Protein AF-V4KEE7-F1 (afdb_monomer_lite)

Sequence (68 aa):
MGDKETGLIGEEEMKKMSYLKAVVGMKMILFGAGRRICLGIGLTMLYLEYYVANMMNEFEWKEVEGDE

pLDDT: mean 70.04, std 19.19, range [32.88, 95.38]

Secondary structure (DSSP, 8-state):
----------HHHHHHHHHH-TTTSSS--TT--GGG--TTHHHHHHHHHHHHHHHHHHS-----TT--

Structure (mmCIF, N/CA/C/O backbone):
data_AF-V4KEE7-F1
#
_entry.id   AF-V4KEE7-F1
#
loop_
_atom_site.group_PDB
_atom_site.id
_atom_site.type_symbol
_atom_site.label_atom_id
_atom_site.label_alt_id
_atom_site.label_comp_id
_atom_site.label_asym_id
_atom_site.label_entity_id
_atom_site.label_seq_id
_atom_site.pdbx_PDB_ins_code
_atom_site.Cartn_x
_atom_site.Cartn_y
_atom_site.Cartn_z
_atom_site.occupancy
_atom_site.B_iso_or_equiv
_atom_site.auth_seq_id
_atom_site.auth_comp_id
_atom_site.auth_asym_id
_atom_site.auth_atom_id
_atom_site.pdbx_PDB_model_num
ATOM 1 N N . MET A 1 1 ? -7.837 -9.621 -41.349 1.00 32.88 1 MET A N 1
ATOM 2 C CA . MET A 1 1 ? -7.232 -9.805 -40.018 1.00 32.88 1 MET A CA 1
ATOM 3 C C . MET A 1 1 ? -7.191 -8.436 -39.374 1.00 32.88 1 MET A C 1
ATOM 5 O O . MET A 1 1 ? -6.443 -7.610 -39.866 1.00 32.88 1 MET A O 1
ATOM 9 N N . GLY A 1 2 ? -8.139 -8.046 -38.520 1.00 38.19 2 GLY A N 1
ATOM 10 C CA . GLY A 1 2 ? -8.282 -8.593 -37.162 1.00 38.19 2 GLY A CA 1
ATOM 11 C C . GLY A 1 2 ? -7.112 -8.019 -36.353 1.00 38.19 2 GLY A C 1
ATOM 12 O O . GLY A 1 2 ? -5.987 -8.378 -36.661 1.00 38.19 2 GLY A O 1
ATOM 13 N N . ASP A 1 3 ? -7.276 -7.007 -35.497 1.00 35.81 3 ASP A N 1
ATOM 14 C CA . ASP A 1 3 ? -8.264 -6.989 -34.417 1.00 35.81 3 ASP A CA 1
ATOM 15 C C . ASP A 1 3 ? -8.884 -5.604 -34.182 1.00 35.81 3 ASP A C 1
ATOM 17 O O . ASP A 1 3 ? -8.218 -4.605 -33.911 1.00 35.81 3 ASP A O 1
ATOM 21 N N . LYS A 1 4 ? -10.212 -5.567 -34.289 1.00 47.84 4 LYS A N 1
ATOM 22 C CA . LYS A 1 4 ? -11.072 -4.471 -33.849 1.00 47.84 4 LYS A CA 1
ATOM 23 C C . LYS A 1 4 ? -11.500 -4.762 -32.406 1.00 47.84 4 LYS A C 1
ATOM 25 O O . LYS A 1 4 ? -12.635 -5.166 -32.217 1.00 47.84 4 LYS A O 1
ATOM 30 N N . GLU A 1 5 ? -10.628 -4.613 -31.409 1.00 44.25 5 GLU A N 1
ATOM 31 C CA . GLU A 1 5 ? -11.021 -4.881 -30.006 1.00 44.25 5 GLU A CA 1
ATOM 32 C C . GLU A 1 5 ? -10.409 -3.958 -28.941 1.00 44.25 5 GLU A C 1
ATOM 34 O O . GLU A 1 5 ? -10.484 -4.251 -27.754 1.00 44.25 5 GLU A O 1
ATOM 39 N N . THR A 1 6 ? -9.910 -2.770 -29.282 1.00 44.00 6 THR A N 1
ATOM 40 C CA . THR A 1 6 ? -9.818 -1.714 -28.253 1.00 44.00 6 THR A CA 1
ATOM 41 C C . THR A 1 6 ? -11.125 -0.944 -28.237 1.00 44.00 6 THR A C 1
ATOM 43 O O . THR A 1 6 ? -11.210 0.199 -28.690 1.00 44.00 6 THR A O 1
ATOM 46 N N . GLY A 1 7 ? -12.169 -1.640 -27.779 1.00 40.88 7 GLY A N 1
ATOM 47 C CA . GLY A 1 7 ? -13.426 -1.027 -27.384 1.00 40.88 7 GLY A CA 1
ATOM 48 C C . GLY A 1 7 ? -13.133 0.118 -26.424 1.00 40.88 7 GLY A C 1
ATOM 49 O O . GLY A 1 7 ? -12.269 0.004 -25.556 1.00 40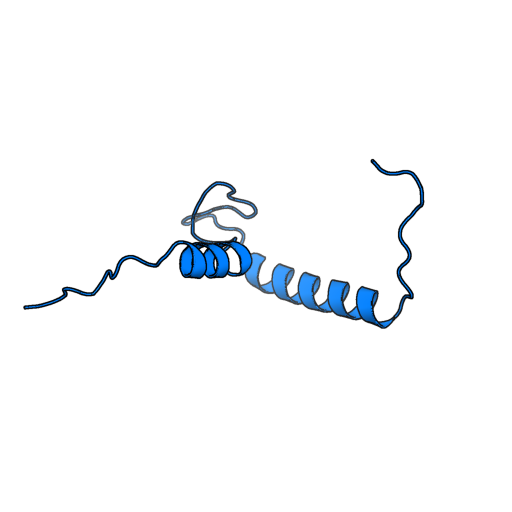.88 7 GLY A O 1
ATOM 50 N N . LEU A 1 8 ? -13.809 1.243 -26.640 1.00 51.53 8 LEU A N 1
ATOM 51 C CA . LEU A 1 8 ? -13.786 2.396 -25.755 1.00 51.53 8 LEU A CA 1
ATOM 52 C C . LEU A 1 8 ? -14.140 1.908 -24.349 1.00 51.53 8 LEU A C 1
ATOM 54 O O . LEU A 1 8 ? -15.298 1.626 -24.051 1.00 51.53 8 LEU A O 1
ATOM 58 N N . ILE A 1 9 ? -13.116 1.749 -23.516 1.00 53.88 9 ILE A N 1
ATOM 59 C CA . ILE A 1 9 ? -13.260 1.447 -22.100 1.00 53.88 9 ILE A CA 1
ATOM 60 C C . ILE A 1 9 ? -13.968 2.672 -21.521 1.00 53.88 9 ILE A C 1
ATOM 62 O O . ILE A 1 9 ? -13.368 3.743 -21.421 1.00 53.88 9 ILE A O 1
ATOM 66 N N . GLY A 1 10 ? -15.274 2.542 -21.267 1.00 49.56 10 GLY A N 1
ATOM 67 C CA . GLY A 1 10 ? -16.107 3.631 -20.762 1.00 49.56 10 GLY A CA 1
ATOM 68 C C . GLY A 1 10 ? -15.510 4.223 -19.486 1.00 49.56 10 GLY A C 1
ATOM 69 O O . GLY A 1 10 ? -14.779 3.544 -18.767 1.00 49.56 10 GLY A O 1
ATOM 70 N N . GLU A 1 11 ? -15.813 5.485 -19.185 1.00 53.62 11 GLU A N 1
ATOM 71 C CA . GLU A 1 11 ? -15.279 6.194 -18.006 1.00 53.62 11 GLU A CA 1
ATOM 72 C C . GLU A 1 11 ? -15.441 5.410 -16.694 1.00 53.62 11 GLU A C 1
ATOM 74 O O . GLU A 1 11 ? -14.635 5.545 -15.777 1.00 53.62 11 GLU A O 1
ATOM 79 N N . GLU A 1 12 ? -16.450 4.549 -16.610 1.00 56.50 12 GLU A N 1
ATOM 80 C CA . GLU A 1 12 ? -16.707 3.671 -15.474 1.00 56.50 12 GLU A CA 1
ATOM 81 C C . GLU A 1 12 ? -15.689 2.522 -15.356 1.00 56.50 12 GLU A C 1
ATOM 83 O O . GLU A 1 12 ? -15.193 2.234 -14.267 1.00 56.50 12 GLU A O 1
ATOM 88 N N . GLU A 1 13 ? -15.289 1.923 -16.477 1.00 55.47 13 GLU A N 1
ATOM 89 C CA . GLU A 1 13 ? -14.193 0.951 -16.532 1.00 55.47 13 GLU A CA 1
ATOM 90 C C . GLU A 1 13 ? -12.828 1.644 -16.370 1.00 55.47 13 GLU A C 1
ATOM 92 O O . GLU A 1 13 ? -11.922 1.092 -15.745 1.00 55.47 13 GLU A O 1
ATOM 97 N N . MET A 1 14 ? -12.696 2.897 -16.828 1.00 48.75 14 MET A N 1
ATOM 98 C CA . MET A 1 14 ? -11.526 3.738 -16.550 1.00 48.75 14 MET A CA 1
ATOM 99 C C . MET A 1 14 ? -11.397 4.041 -15.048 1.00 48.75 14 MET A C 1
ATOM 101 O O . MET A 1 14 ? -10.290 3.986 -14.513 1.00 48.75 14 MET A O 1
ATOM 105 N N . LYS A 1 15 ? -12.514 4.285 -14.348 1.00 55.12 15 LYS A N 1
ATOM 106 C CA . LYS A 1 15 ? -12.553 4.423 -12.885 1.00 55.12 15 LYS A CA 1
ATOM 107 C C . LYS A 1 15 ? -12.186 3.110 -12.193 1.00 55.12 15 LYS A C 1
ATOM 109 O O . LYS A 1 15 ? -11.327 3.110 -11.319 1.00 55.12 15 LYS A O 1
ATOM 114 N N . LYS A 1 16 ? -12.726 1.961 -12.614 1.00 58.59 16 LYS A N 1
ATOM 115 C CA . LYS A 1 16 ? -12.308 0.651 -12.066 1.00 58.59 16 LYS A CA 1
ATOM 116 C C . LYS A 1 16 ? -10.811 0.389 -12.280 1.00 58.59 16 LYS A C 1
ATOM 118 O O . LYS A 1 16 ? -10.129 -0.069 -11.364 1.00 58.59 16 LYS A O 1
ATOM 123 N N . MET A 1 17 ? -10.273 0.762 -13.443 1.00 49.09 17 MET A N 1
ATOM 124 C CA . MET A 1 17 ? -8.836 0.732 -13.730 1.00 49.09 17 MET A CA 1
ATOM 125 C C . MET A 1 17 ? -8.032 1.767 -12.930 1.00 49.09 17 MET A C 1
ATOM 127 O O . MET A 1 17 ? -6.872 1.495 -12.644 1.00 49.09 17 MET A O 1
ATOM 131 N N . SER A 1 18 ? -8.593 2.908 -12.519 1.00 52.41 18 SER A N 1
ATOM 132 C CA . SER A 1 18 ? -7.872 3.870 -11.672 1.00 52.41 18 SER A CA 1
ATOM 133 C C . SER A 1 18 ? -7.725 3.382 -10.231 1.00 52.41 18 SER A C 1
ATOM 135 O O . SER A 1 18 ? -6.666 3.575 -9.641 1.00 52.41 18 SER A O 1
ATOM 137 N N . TYR A 1 19 ? -8.745 2.714 -9.679 1.00 52.59 19 TYR A N 1
ATOM 138 C CA . TYR A 1 19 ? -8.687 2.170 -8.315 1.00 52.59 19 TYR A CA 1
ATOM 139 C C . TYR A 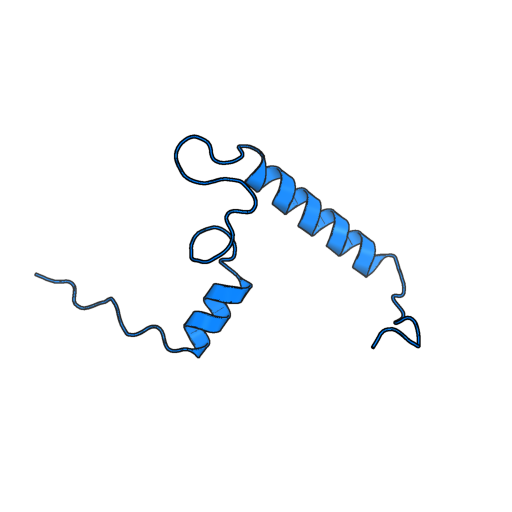1 19 ? -7.845 0.886 -8.217 1.00 52.59 19 TYR A C 1
ATOM 141 O O . TYR A 1 19 ? -7.190 0.680 -7.200 1.00 52.59 19 TYR A O 1
ATOM 149 N N . LEU A 1 20 ? -7.800 0.046 -9.264 1.00 54.84 20 LEU A N 1
ATOM 150 C CA . LEU A 1 20 ? -7.020 -1.206 -9.253 1.00 54.84 20 LEU A CA 1
ATOM 151 C C . LEU A 1 20 ? -5.647 -1.126 -9.943 1.00 54.84 20 LEU A C 1
ATOM 153 O O . LEU A 1 20 ? -4.794 -1.979 -9.706 1.00 54.84 20 LEU A O 1
ATOM 157 N N . LYS A 1 21 ? -5.401 -0.144 -10.820 1.00 51.38 21 LYS A N 1
ATOM 158 C CA . LYS A 1 21 ? -4.198 -0.094 -11.674 1.00 51.38 21 LYS A CA 1
ATOM 159 C C . LYS A 1 21 ? -3.343 1.144 -11.412 1.00 51.38 21 LYS A C 1
ATOM 161 O O . LYS A 1 21 ? -2.821 1.758 -12.337 1.00 51.38 21 LYS A O 1
ATOM 166 N N . ALA A 1 22 ? -3.099 1.447 -10.141 1.00 49.59 22 ALA A N 1
ATOM 167 C CA . ALA A 1 22 ? -2.167 2.501 -9.733 1.00 49.59 22 ALA A CA 1
ATOM 168 C C . ALA A 1 22 ? -0.682 2.209 -10.064 1.00 49.59 22 ALA A C 1
ATOM 170 O O . ALA A 1 22 ? 0.184 3.018 -9.751 1.00 49.59 22 ALA A O 1
ATOM 171 N N . VAL A 1 23 ? -0.350 1.075 -10.698 1.00 52.94 23 VAL A N 1
ATOM 172 C CA . VAL A 1 23 ? 1.054 0.670 -10.913 1.00 52.94 23 VAL A CA 1
ATOM 173 C C . VAL A 1 23 ? 1.528 0.840 -12.364 1.00 52.94 23 VAL A C 1
ATOM 175 O O . VAL A 1 23 ? 2.729 0.963 -12.589 1.00 52.94 23 VAL A O 1
ATOM 178 N N . VAL A 1 24 ? 0.638 0.873 -13.370 1.00 49.97 24 VAL A N 1
ATOM 179 C CA . VAL A 1 24 ? 1.081 0.733 -14.784 1.00 49.97 24 VAL A CA 1
ATOM 180 C C . VAL A 1 24 ? 0.469 1.752 -15.760 1.00 49.97 24 VAL A C 1
ATOM 182 O O . VAL A 1 24 ? 0.758 1.702 -16.952 1.00 49.97 24 VAL A O 1
ATOM 185 N N . GLY A 1 25 ? -0.332 2.722 -15.312 1.00 52.84 25 GLY A N 1
ATOM 186 C CA . GLY A 1 25 ? -0.954 3.662 -16.249 1.00 52.84 25 GLY A CA 1
ATOM 187 C C . GLY A 1 25 ? -1.394 4.987 -15.642 1.00 52.84 25 GLY A C 1
ATOM 188 O O . GLY A 1 25 ? -2.548 5.123 -15.271 1.00 52.84 25 GLY A O 1
ATOM 189 N N . MET A 1 26 ? -0.491 5.971 -15.706 1.00 50.91 26 MET A N 1
ATOM 190 C CA . MET A 1 26 ? -0.706 7.426 -15.597 1.00 50.91 26 MET A CA 1
ATOM 191 C C . MET A 1 26 ? -0.540 8.104 -14.213 1.00 50.91 26 MET A C 1
ATOM 193 O O . MET A 1 26 ? -1.162 7.769 -13.215 1.00 50.91 26 MET A O 1
ATOM 197 N N . LYS A 1 27 ? 0.296 9.157 -14.260 1.00 53.50 27 LYS A N 1
ATOM 198 C CA . LYS A 1 27 ? 0.564 10.286 -13.339 1.00 53.50 27 LYS A CA 1
ATOM 199 C C . LYS A 1 27 ? 1.467 10.118 -12.105 1.00 53.50 27 LYS A C 1
ATOM 201 O O . LYS A 1 27 ? 2.076 11.118 -11.743 1.00 53.50 27 LYS A O 1
ATOM 206 N N . MET A 1 28 ? 1.687 8.932 -11.535 1.00 49.97 28 MET A N 1
ATOM 207 C CA . MET A 1 28 ? 2.707 8.756 -10.477 1.00 49.97 28 MET A CA 1
ATOM 208 C C . MET A 1 28 ? 3.520 7.479 -10.683 1.00 49.97 28 MET A C 1
ATOM 210 O O . MET A 1 28 ? 2.972 6.385 -10.762 1.00 49.97 28 MET A O 1
ATOM 214 N N . ILE A 1 29 ? 4.845 7.614 -10.738 1.00 61.69 29 ILE A N 1
ATOM 215 C CA . ILE A 1 29 ? 5.773 6.481 -10.717 1.00 61.69 29 ILE A CA 1
ATOM 216 C C . ILE A 1 29 ? 6.247 6.312 -9.265 1.00 61.69 29 ILE A C 1
ATOM 218 O O . ILE A 1 29 ? 7.326 6.768 -8.900 1.00 61.69 29 ILE A O 1
ATOM 222 N N . LEU A 1 30 ? 5.410 5.706 -8.416 1.00 65.69 30 LEU A N 1
ATOM 223 C CA . LEU A 1 30 ? 5.662 5.588 -6.967 1.00 65.69 30 LEU A CA 1
ATOM 224 C C . LEU A 1 30 ? 6.844 4.665 -6.627 1.00 65.69 30 LEU A C 1
ATOM 226 O O . LEU A 1 30 ? 7.510 4.851 -5.616 1.00 65.69 30 LEU A O 1
ATOM 230 N N . PHE A 1 31 ? 7.140 3.699 -7.498 1.00 71.56 31 PHE A N 1
ATOM 231 C CA . PHE A 1 31 ? 8.160 2.676 -7.262 1.00 71.56 31 PHE A CA 1
ATOM 232 C C . PHE A 1 31 ? 9.104 2.480 -8.456 1.00 71.56 31 PHE A C 1
ATOM 234 O O . PHE A 1 31 ? 9.676 1.411 -8.656 1.00 71.56 31 PHE A O 1
ATOM 241 N N . GLY A 1 32 ? 9.287 3.515 -9.271 1.00 73.81 32 GLY A N 1
ATOM 242 C CA . GLY A 1 32 ? 10.072 3.424 -10.504 1.00 73.81 32 GLY A CA 1
ATOM 243 C C . GLY A 1 32 ? 9.327 2.730 -11.653 1.00 73.81 32 GLY A C 1
ATOM 244 O O . GLY A 1 32 ? 8.247 2.169 -11.488 1.00 73.81 32 GLY A O 1
ATOM 245 N N . ALA A 1 33 ? 9.904 2.806 -12.851 1.00 77.06 33 ALA A N 1
ATOM 246 C CA . ALA A 1 33 ? 9.376 2.184 -14.062 1.00 77.06 33 ALA A CA 1
ATOM 247 C C . ALA A 1 33 ? 10.527 1.713 -14.968 1.00 77.06 33 ALA A C 1
ATOM 249 O O . ALA A 1 33 ? 11.666 2.174 -14.857 1.00 77.06 33 ALA A O 1
ATOM 250 N N . GLY A 1 34 ? 10.232 0.794 -15.888 1.00 79.31 34 GLY A N 1
ATOM 251 C CA . GLY A 1 34 ? 11.216 0.251 -16.828 1.00 79.31 34 GLY A CA 1
ATOM 252 C C . GLY A 1 34 ? 12.225 -0.698 -16.170 1.00 79.31 34 GLY A C 1
ATOM 253 O O .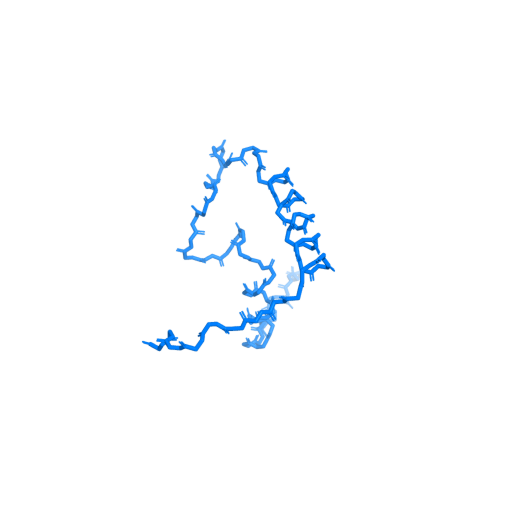 GLY A 1 34 ? 11.935 -1.353 -15.176 1.00 79.31 34 GLY A O 1
ATOM 254 N N . ARG A 1 35 ? 13.442 -0.783 -16.725 1.00 82.38 35 ARG A N 1
ATOM 255 C CA . ARG A 1 35 ? 14.473 -1.760 -16.301 1.00 82.38 35 ARG A CA 1
ATOM 256 C C . ARG A 1 35 ? 15.033 -1.544 -14.885 1.00 82.38 35 ARG A C 1
ATOM 258 O O . ARG A 1 35 ? 15.800 -2.373 -14.414 1.00 82.38 35 ARG A O 1
ATOM 265 N N . ARG A 1 36 ? 14.702 -0.425 -14.235 1.00 85.31 36 ARG A N 1
ATOM 266 C CA . ARG A 1 36 ? 15.100 -0.084 -12.856 1.00 85.31 36 ARG A CA 1
ATOM 267 C C . ARG A 1 36 ? 13.872 0.161 -11.973 1.00 85.31 36 ARG A C 1
ATOM 269 O O . ARG A 1 36 ? 13.893 1.024 -11.102 1.00 85.31 36 ARG A O 1
ATOM 276 N N . ILE A 1 37 ? 12.783 -0.552 -12.247 1.00 84.50 37 ILE A N 1
ATOM 277 C CA . ILE A 1 37 ? 11.627 -0.608 -11.356 1.00 84.50 37 ILE A CA 1
ATOM 278 C C . ILE A 1 37 ? 12.044 -1.203 -10.002 1.00 84.50 37 ILE A C 1
ATOM 280 O O . ILE A 1 37 ? 12.919 -2.071 -9.946 1.00 84.50 37 ILE A O 1
ATOM 284 N N . CYS A 1 38 ? 11.458 -0.717 -8.908 1.00 82.25 38 CYS A N 1
ATOM 285 C CA . CYS A 1 38 ? 11.701 -1.248 -7.574 1.00 82.25 38 CYS A CA 1
ATOM 286 C C . CYS A 1 38 ? 11.383 -2.746 -7.563 1.00 82.25 38 CYS A C 1
ATOM 288 O O . CYS A 1 38 ? 10.251 -3.169 -7.795 1.00 82.25 38 CYS A O 1
ATOM 290 N N . LEU A 1 39 ? 12.399 -3.555 -7.268 1.00 82.12 39 LEU A N 1
ATOM 291 C CA . LEU A 1 39 ? 12.269 -5.010 -7.187 1.00 82.12 39 LEU A CA 1
ATOM 292 C C . LEU A 1 39 ? 11.376 -5.441 -6.012 1.00 82.12 39 LEU A C 1
ATOM 294 O O . LEU A 1 39 ? 10.860 -6.552 -6.002 1.00 82.12 39 LEU A O 1
ATOM 298 N N . GLY A 1 40 ? 11.183 -4.552 -5.033 1.00 85.12 40 GLY A N 1
ATOM 299 C CA . GLY A 1 40 ? 10.399 -4.799 -3.829 1.00 85.12 40 GLY A CA 1
ATOM 300 C C . GLY A 1 40 ? 8.892 -4.604 -3.980 1.00 85.12 40 GLY A C 1
ATOM 301 O O . GLY A 1 40 ? 8.187 -4.913 -3.033 1.00 85.12 40 GLY A O 1
ATOM 302 N N . ILE A 1 41 ? 8.368 -4.138 -5.123 1.00 83.44 41 ILE A N 1
ATOM 303 C CA . ILE A 1 41 ? 6.938 -3.780 -5.255 1.00 83.44 41 ILE A CA 1
ATOM 304 C C . ILE A 1 41 ? 6.013 -4.931 -4.861 1.00 83.44 41 ILE A C 1
ATOM 306 O O . ILE A 1 41 ? 5.100 -4.730 -4.069 1.00 83.44 41 ILE A O 1
ATOM 310 N N . GLY A 1 42 ? 6.254 -6.137 -5.383 1.00 82.75 42 GLY A N 1
ATOM 311 C CA . GLY A 1 42 ? 5.394 -7.285 -5.085 1.00 82.75 42 GLY A CA 1
ATOM 312 C C . GLY A 1 42 ? 5.408 -7.657 -3.602 1.00 82.75 42 GLY A C 1
ATOM 313 O O . GLY A 1 42 ? 4.363 -7.924 -3.020 1.00 82.75 42 GLY A O 1
ATOM 314 N N . LEU A 1 43 ? 6.588 -7.606 -2.977 1.00 87.75 43 LEU A N 1
ATOM 315 C CA . LEU A 1 43 ? 6.741 -7.866 -1.550 1.00 87.75 43 LEU A CA 1
ATOM 316 C C . LEU A 1 43 ? 6.041 -6.780 -0.725 1.00 87.75 43 LEU A C 1
ATOM 318 O O . LEU A 1 43 ? 5.230 -7.085 0.140 1.00 87.75 43 LEU A O 1
ATOM 322 N N . THR A 1 44 ? 6.316 -5.509 -1.014 1.00 87.19 44 THR A N 1
ATOM 323 C CA . THR A 1 44 ? 5.767 -4.375 -0.269 1.00 87.19 44 THR A CA 1
ATOM 324 C C . THR A 1 44 ? 4.247 -4.303 -0.363 1.00 87.19 44 THR A C 1
ATOM 326 O O . THR A 1 44 ? 3.622 -4.008 0.648 1.00 87.19 44 THR A O 1
ATOM 329 N N . MET A 1 45 ? 3.643 -4.613 -1.516 1.00 86.38 45 MET A N 1
ATOM 330 C CA . MET A 1 45 ? 2.180 -4.647 -1.641 1.00 86.38 45 MET A CA 1
ATOM 331 C C . MET A 1 45 ? 1.557 -5.710 -0.733 1.00 86.38 45 MET A C 1
ATOM 333 O O . MET A 1 45 ? 0.644 -5.391 0.018 1.00 86.38 45 MET A O 1
ATOM 337 N N . LEU A 1 46 ? 2.112 -6.927 -0.710 1.00 89.88 46 LEU A N 1
ATOM 338 C CA . LEU A 1 46 ? 1.641 -7.982 0.191 1.00 89.88 46 LEU A CA 1
ATOM 339 C C . LEU A 1 46 ? 1.746 -7.563 1.666 1.00 89.88 46 LEU A C 1
ATOM 341 O O . LEU A 1 46 ? 0.819 -7.778 2.444 1.00 89.88 46 LEU A O 1
ATOM 345 N N . TYR A 1 47 ? 2.867 -6.947 2.054 1.00 93.00 47 TYR A N 1
ATOM 346 C CA . TYR A 1 47 ? 3.052 -6.441 3.416 1.00 93.00 47 TYR A CA 1
ATOM 347 C C . TYR A 1 47 ? 2.073 -5.315 3.756 1.00 93.00 47 TYR A C 1
ATOM 349 O O . TYR A 1 47 ? 1.554 -5.293 4.869 1.00 93.00 47 TYR A O 1
ATOM 357 N N . LEU A 1 48 ? 1.820 -4.393 2.824 1.00 89.94 48 LEU A N 1
ATOM 358 C CA . LEU A 1 48 ? 0.884 -3.288 3.017 1.00 89.94 48 LEU A CA 1
ATOM 359 C C . LEU A 1 48 ? -0.541 -3.817 3.198 1.00 89.94 48 LEU A C 1
ATOM 361 O O . LEU A 1 48 ? -1.203 -3.446 4.161 1.00 89.94 48 LEU A O 1
ATOM 365 N N . GLU A 1 49 ? -0.985 -4.706 2.311 1.00 90.00 49 GLU A N 1
ATOM 366 C CA . GLU A 1 49 ? -2.305 -5.334 2.380 1.00 90.00 49 GLU A CA 1
ATOM 367 C C . GLU A 1 49 ? -2.486 -6.083 3.700 1.00 90.00 49 GLU A C 1
ATOM 369 O O . GLU A 1 49 ? -3.477 -5.869 4.395 1.00 90.00 49 GLU A O 1
ATOM 374 N N . TYR A 1 50 ? -1.501 -6.895 4.091 1.00 94.44 50 TYR A N 1
ATOM 375 C CA . TYR A 1 50 ? -1.531 -7.622 5.357 1.00 94.44 50 TYR A CA 1
ATOM 376 C C . TYR A 1 50 ? -1.571 -6.681 6.567 1.00 94.44 50 TYR A C 1
ATOM 378 O O . TYR A 1 50 ? -2.400 -6.849 7.460 1.00 94.44 50 TYR A O 1
ATOM 386 N N . TYR A 1 51 ? -0.689 -5.680 6.604 1.00 95.00 51 TYR A N 1
ATOM 387 C CA . TYR A 1 51 ? -0.584 -4.770 7.740 1.00 95.00 51 TYR A CA 1
ATOM 388 C C . TYR A 1 51 ? -1.838 -3.910 7.889 1.00 95.00 51 T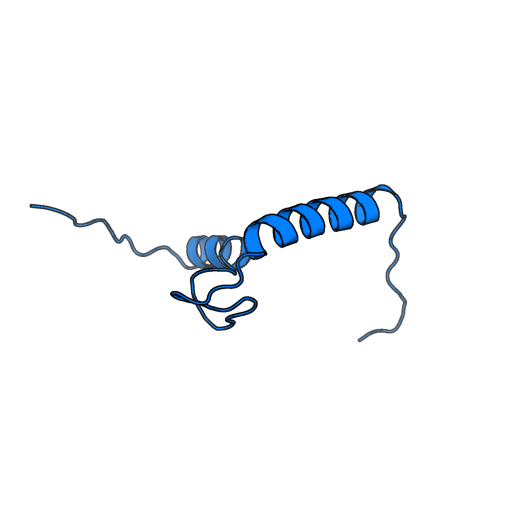YR A C 1
ATOM 390 O O . TYR A 1 51 ? -2.386 -3.818 8.985 1.00 95.00 51 TYR A O 1
ATOM 398 N N . VAL A 1 52 ? -2.328 -3.327 6.791 1.00 94.81 52 VAL A N 1
ATOM 399 C CA . VAL A 1 52 ? -3.554 -2.522 6.789 1.00 94.81 52 VAL A CA 1
ATOM 400 C C . VAL A 1 52 ? -4.756 -3.380 7.166 1.00 94.81 52 VAL A C 1
ATOM 402 O O . VAL A 1 52 ? -5.530 -2.961 8.021 1.00 94.81 52 VAL A O 1
ATOM 405 N N . ALA A 1 53 ? -4.892 -4.590 6.614 1.00 94.44 53 ALA A N 1
ATOM 406 C CA . ALA A 1 53 ? -5.982 -5.493 6.979 1.00 94.44 53 ALA A CA 1
ATOM 407 C C . ALA A 1 53 ? -5.959 -5.845 8.473 1.00 94.44 53 ALA A C 1
ATOM 409 O O . ALA A 1 53 ? -6.998 -5.796 9.130 1.00 94.44 53 ALA A O 1
ATOM 410 N N . ASN A 1 54 ? -4.780 -6.138 9.028 1.00 95.38 54 ASN A N 1
ATOM 411 C CA . ASN A 1 54 ? -4.643 -6.427 10.453 1.00 95.38 54 ASN A CA 1
ATOM 412 C C . ASN A 1 54 ? -5.001 -5.209 11.315 1.00 95.38 54 ASN A C 1
ATOM 414 O O . ASN A 1 54 ? -5.740 -5.329 12.285 1.00 95.38 54 ASN A O 1
ATOM 418 N N . MET A 1 55 ? -4.534 -4.022 10.928 1.00 94.50 55 MET A N 1
ATOM 419 C CA . MET A 1 55 ? -4.809 -2.772 11.637 1.00 94.50 55 MET A CA 1
ATOM 420 C C . MET A 1 55 ?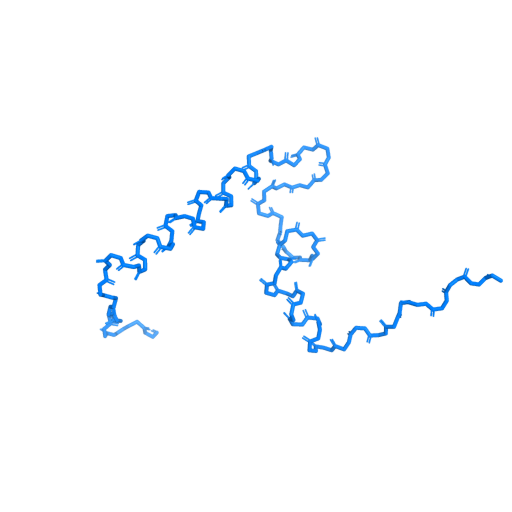 -6.305 -2.420 11.599 1.00 94.50 55 MET A C 1
ATOM 422 O O . MET A 1 55 ? -6.877 -2.011 12.606 1.00 94.50 55 MET A O 1
ATOM 426 N N . MET A 1 56 ? -6.966 -2.618 10.455 1.00 93.50 56 MET A N 1
ATOM 427 C CA . MET A 1 56 ? -8.413 -2.423 10.318 1.00 93.50 56 MET A CA 1
ATOM 428 C C . MET A 1 56 ? -9.225 -3.420 11.146 1.00 93.50 56 MET A C 1
ATOM 430 O O . MET A 1 56 ? -10.302 -3.073 11.617 1.00 93.50 56 MET A O 1
ATOM 434 N N . ASN A 1 57 ? -8.716 -4.638 11.328 1.00 93.50 57 ASN A N 1
ATOM 435 C CA . ASN A 1 57 ? -9.407 -5.693 12.061 1.00 93.50 57 ASN A CA 1
ATOM 436 C C . ASN A 1 57 ? -9.209 -5.613 13.585 1.00 93.50 57 ASN A C 1
ATOM 438 O O . ASN A 1 57 ? -10.121 -5.947 14.336 1.00 93.50 57 ASN A O 1
ATOM 442 N N . GLU A 1 58 ? -8.029 -5.204 14.055 1.00 95.00 58 GLU A N 1
ATOM 443 C CA . GLU A 1 58 ? -7.708 -5.194 15.490 1.00 95.00 58 GLU A CA 1
ATOM 444 C C . GLU A 1 58 ? -8.176 -3.934 16.229 1.00 95.00 58 GLU A C 1
ATOM 446 O O . GLU A 1 58 ? -8.380 -3.984 17.442 1.00 95.00 58 GLU A O 1
ATOM 451 N N . PHE A 1 59 ? -8.355 -2.811 15.529 1.00 91.38 59 PHE A N 1
ATOM 452 C CA . PHE A 1 59 ? -8.667 -1.525 16.154 1.00 91.38 59 PHE A CA 1
ATOM 453 C C . PHE A 1 59 ? -10.065 -1.022 15.790 1.00 91.38 59 PHE A C 1
ATOM 455 O O . PHE A 1 59 ? -10.523 -1.160 14.659 1.00 91.38 59 PHE A O 1
ATOM 462 N N . GLU A 1 60 ? -10.733 -0.381 16.752 1.00 89.44 60 GLU A N 1
ATOM 463 C CA . GLU A 1 60 ? -11.927 0.421 16.486 1.00 89.44 60 GLU A CA 1
ATOM 464 C C . GLU A 1 60 ? -11.481 1.817 16.033 1.00 89.44 60 GLU A C 1
ATOM 466 O O . GLU A 1 60 ? -10.976 2.617 16.823 1.00 89.44 60 GLU A O 1
ATOM 471 N N . TRP A 1 61 ? -11.642 2.099 14.743 1.00 88.50 61 TRP A N 1
ATOM 472 C CA . TRP A 1 61 ? -11.237 3.366 14.143 1.00 88.50 61 TRP A CA 1
ATOM 473 C C . TRP A 1 61 ? -12.313 4.423 14.357 1.00 88.50 61 TRP A C 1
ATOM 475 O O . TRP A 1 61 ? -13.491 4.183 14.089 1.00 88.50 61 TRP A O 1
ATOM 485 N N . LYS A 1 62 ? -11.904 5.600 14.830 1.00 89.19 62 LYS A N 1
ATOM 486 C CA . LYS A 1 62 ? -12.773 6.767 15.002 1.00 89.19 62 LYS A CA 1
ATOM 487 C C . LYS A 1 62 ? -12.132 7.953 14.308 1.00 89.19 62 LYS A C 1
ATOM 489 O O . LYS A 1 62 ? -10.916 8.124 14.367 1.00 89.19 62 LYS A O 1
ATOM 494 N N . GLU A 1 63 ? -12.959 8.732 13.632 1.00 86.94 63 GLU A N 1
ATOM 495 C CA . GLU A 1 63 ? -12.547 10.001 13.050 1.00 86.94 63 GLU A CA 1
ATOM 496 C C . GLU A 1 63 ? -12.223 10.989 14.175 1.00 86.94 63 GLU A C 1
ATOM 498 O O . 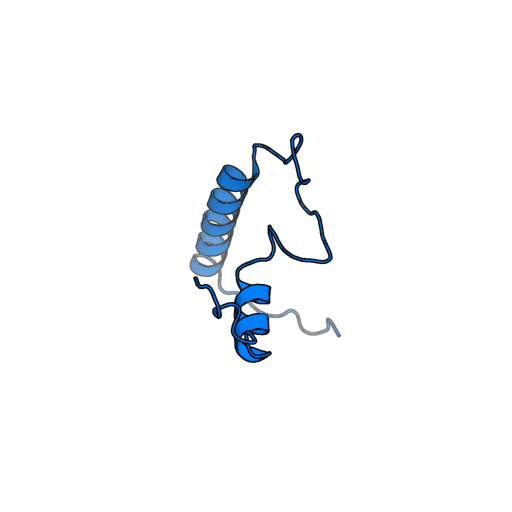GLU A 1 63 ? -12.867 10.982 15.228 1.00 86.94 63 GLU A O 1
ATOM 503 N N . VAL A 1 64 ? -11.189 11.801 13.977 1.00 87.31 64 VAL A N 1
ATOM 504 C CA . VAL A 1 64 ? -10.869 12.883 14.906 1.00 87.31 64 VAL A CA 1
ATOM 505 C C . VAL A 1 64 ? -11.734 14.076 14.515 1.00 87.31 64 VAL A C 1
ATOM 507 O O . VAL A 1 64 ? -11.676 14.534 13.378 1.00 87.31 64 VAL A O 1
ATOM 510 N N . GLU A 1 65 ? -12.555 14.575 15.439 1.00 80.81 65 GLU A N 1
ATOM 511 C CA . GLU A 1 65 ? -13.364 15.771 15.191 1.00 80.81 65 GLU A CA 1
ATOM 512 C C . GLU A 1 65 ? -12.444 16.989 14.982 1.00 80.81 65 GLU A C 1
ATOM 514 O O . GLU A 1 65 ? -11.736 17.393 15.907 1.00 80.81 65 GLU A O 1
ATOM 519 N N . GLY A 1 66 ? -12.464 17.582 13.780 1.00 72.75 66 GLY A N 1
ATOM 520 C CA . GLY A 1 66 ? -11.830 18.879 13.500 1.00 72.75 66 GLY A CA 1
ATOM 521 C C . GLY A 1 66 ? -10.838 18.959 12.333 1.00 72.75 66 GLY A C 1
ATOM 522 O O . GLY A 1 66 ? -10.279 20.036 12.143 1.00 72.75 66 GLY A O 1
ATOM 523 N N . ASP A 1 67 ? -10.625 17.893 11.556 1.00 62.84 67 ASP A N 1
ATOM 524 C CA . ASP A 1 67 ? -9.799 17.942 10.337 1.00 62.84 67 ASP A CA 1
ATOM 525 C C . ASP A 1 67 ? -10.671 18.218 9.086 1.00 62.84 67 ASP A C 1
ATOM 527 O O . ASP A 1 67 ? -11.028 17.301 8.346 1.00 62.84 67 ASP A O 1
ATOM 531 N N . GLU A 1 68 ? -11.015 19.494 8.857 1.00 54.94 68 GLU A N 1
ATOM 532 C CA . GLU A 1 68 ? -11.443 20.038 7.546 1.00 54.94 68 GLU A CA 1
ATOM 533 C C . GLU A 1 68 ? -10.348 20.922 6.928 1.00 54.94 68 GLU A C 1
ATOM 535 O O . GLU A 1 68 ? -9.771 21.765 7.658 1.00 54.94 68 GLU A O 1
#

InterPro domains:
  IPR001128 Cytochrome P450 [PF00067] (27-66)
  IPR017972 Cytochrome P450, conserved site [PS00086] (31-40)
  IPR036396 Cytochrome P450 superfamily [G3DSA:1.10.630.10] (25-68)
  IPR036396 Cytochrome P450 superfamily [SSF48264] (6-67)
  IPR051103 Plant secondary metabolite cytochrome P450s [PTHR24298] (26-65)

Foldseek 3Di:
DDDPPPPDCPVVSVVVCVVVPPDPDDDDPPQDDDPRGNPCPVVVVVVVVVVVVVVVVPDDDDDDPDDD

Organism: Eutrema salsugineum (NCBI:txid72664)

Radius of gyration: 18.12 Å; chains: 1; bounding box: 32×30×56 Å